Protein AF-A0A9C6WPG4-F1 (afdb_monomer_lite)

Structure (mmCIF, N/CA/C/O backbone):
data_AF-A0A9C6WPG4-F1
#
_entry.id   AF-A0A9C6WPG4-F1
#
loop_
_atom_site.group_PDB
_atom_site.id
_atom_site.type_symbol
_atom_site.label_atom_id
_atom_site.label_alt_id
_atom_site.label_comp_id
_atom_site.label_asym_id
_atom_site.label_entity_id
_atom_site.label_seq_id
_atom_site.pdbx_PDB_ins_code
_atom_site.Cartn_x
_atom_site.Cartn_y
_atom_site.Cartn_z
_atom_si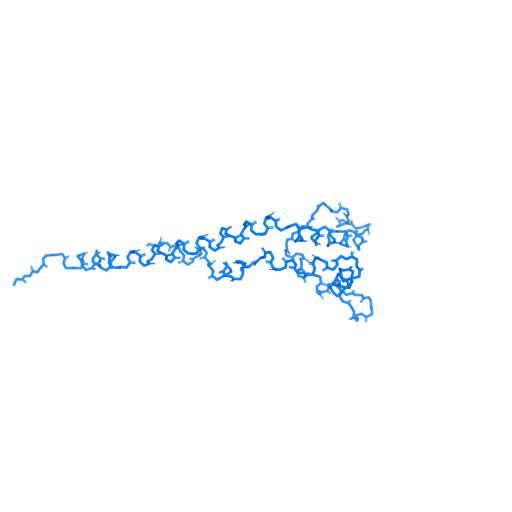te.occupancy
_atom_site.B_iso_or_equiv
_atom_site.auth_seq_id
_atom_site.auth_comp_id
_atom_site.auth_asym_id
_atom_site.auth_atom_id
_atom_site.pdbx_PDB_model_num
ATOM 1 N N . MET A 1 1 ? -24.674 5.739 57.030 1.00 65.69 1 MET A N 1
ATOM 2 C CA . MET A 1 1 ? -25.121 4.620 56.164 1.00 65.69 1 MET A CA 1
ATOM 3 C C . MET A 1 1 ? -23.944 4.115 55.340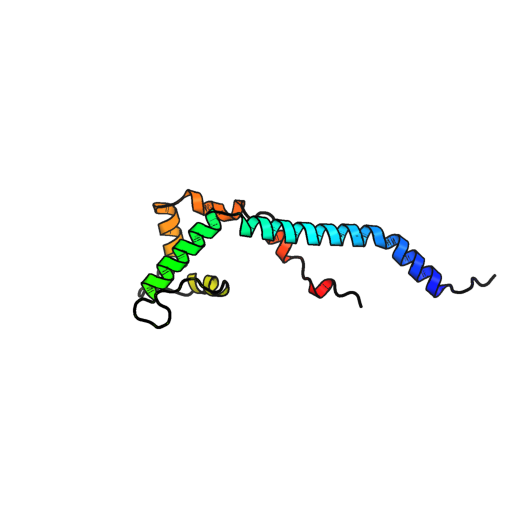 1.00 65.69 1 MET A C 1
ATOM 5 O O . MET A 1 1 ? -23.270 4.932 54.728 1.00 65.69 1 MET A O 1
ATOM 9 N N . LYS A 1 2 ? -23.679 2.801 55.320 1.00 84.38 2 LYS A N 1
ATOM 10 C CA . LYS A 1 2 ? -22.632 2.192 54.479 1.00 84.38 2 LYS A CA 1
ATOM 11 C C . LYS A 1 2 ? -23.275 1.762 53.158 1.00 84.38 2 LYS A C 1
ATOM 13 O O . LYS A 1 2 ? -24.195 0.951 53.171 1.00 84.38 2 LYS A O 1
ATOM 18 N N . VAL A 1 3 ? -22.848 2.331 52.031 1.00 83.38 3 VAL A N 1
ATOM 19 C CA . VAL A 1 3 ? -23.411 1.964 50.722 1.00 83.38 3 VAL A CA 1
ATOM 20 C C . VAL A 1 3 ? -22.938 0.546 50.368 1.00 83.38 3 VAL A C 1
ATOM 22 O O . VAL A 1 3 ? -21.735 0.299 50.356 1.00 83.38 3 VAL A O 1
ATOM 25 N N . PRO A 1 4 ? -23.829 -0.415 50.078 1.00 91.88 4 PRO A N 1
ATOM 26 C CA . PRO A 1 4 ? -23.410 -1.763 49.708 1.00 91.88 4 PRO A CA 1
ATOM 27 C C . PRO A 1 4 ? -22.823 -1.786 48.290 1.00 91.88 4 PRO A C 1
ATOM 29 O O . PRO A 1 4 ? -23.327 -1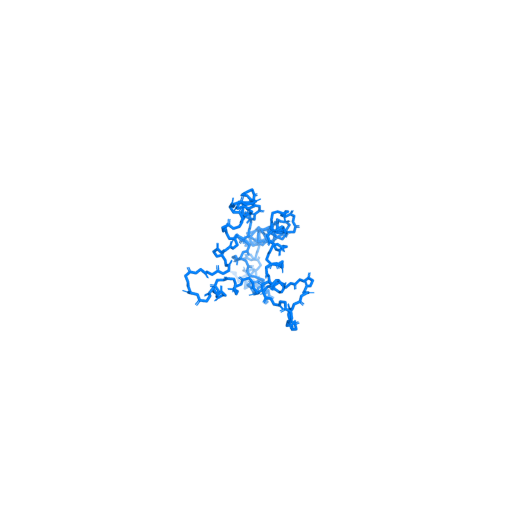.094 47.395 1.00 91.88 4 PRO A O 1
ATOM 32 N N . ARG A 1 5 ? -21.799 -2.632 48.084 1.00 93.81 5 ARG A N 1
ATOM 33 C CA . ARG A 1 5 ? -21.128 -2.894 46.790 1.00 93.81 5 ARG A CA 1
ATOM 34 C C . ARG A 1 5 ? -20.542 -1.642 46.118 1.00 93.81 5 ARG A C 1
ATOM 36 O O . ARG A 1 5 ? -20.681 -1.471 44.908 1.00 93.81 5 ARG A O 1
ATOM 43 N N . VAL A 1 6 ? -19.916 -0.760 46.902 1.00 94.19 6 VAL A N 1
ATOM 44 C CA . VAL A 1 6 ? -19.368 0.523 46.414 1.00 94.19 6 VAL A CA 1
ATOM 45 C C . VAL A 1 6 ? -18.449 0.329 45.212 1.00 94.19 6 VAL A C 1
ATOM 47 O O . VAL A 1 6 ? -18.662 0.960 44.185 1.00 94.19 6 VAL A O 1
ATOM 50 N N . GLU A 1 7 ? -17.485 -0.583 45.298 1.00 93.81 7 GLU A N 1
ATOM 51 C CA . GLU A 1 7 ? -16.498 -0.800 44.236 1.00 93.81 7 GLU A CA 1
ATOM 52 C C . GLU A 1 7 ? -17.138 -1.232 42.906 1.00 93.81 7 GLU A C 1
ATOM 54 O O . GLU A 1 7 ? -16.850 -0.666 41.852 1.00 93.81 7 GLU A O 1
ATOM 59 N N . SER A 1 8 ? -18.070 -2.190 42.940 1.00 95.31 8 SER A N 1
ATOM 60 C CA . SER A 1 8 ? -18.804 -2.618 41.742 1.00 95.31 8 SER A CA 1
ATOM 61 C C . SER A 1 8 ? -19.645 -1.482 41.155 1.00 95.31 8 SER A C 1
ATOM 63 O O . SER A 1 8 ? -19.671 -1.309 39.939 1.00 95.31 8 SER A O 1
ATOM 65 N N . LYS A 1 9 ? -20.304 -0.677 42.001 1.00 95.50 9 LYS A N 1
ATOM 66 C CA . LYS A 1 9 ? -21.091 0.485 41.552 1.00 95.50 9 LYS A CA 1
ATOM 67 C C . LYS A 1 9 ? -20.207 1.550 40.902 1.00 95.50 9 LYS A C 1
ATOM 69 O O . LYS A 1 9 ? -20.566 2.055 39.845 1.00 95.50 9 LYS A O 1
ATOM 74 N N . LEU A 1 10 ? -19.041 1.840 41.483 1.00 95.94 10 LEU A N 1
ATOM 75 C CA . LEU A 1 10 ? -18.077 2.786 40.919 1.00 95.94 10 LEU A CA 1
ATOM 76 C C . LEU A 1 10 ? -17.538 2.314 39.565 1.00 95.94 10 LEU A C 1
ATOM 78 O O . LEU A 1 10 ? -17.463 3.119 38.640 1.00 95.94 10 LEU A O 1
ATOM 82 N N . ARG A 1 11 ? -17.244 1.015 39.401 1.00 95.06 11 ARG A N 1
ATOM 83 C CA . ARG A 1 11 ? -16.844 0.453 38.098 1.00 95.06 11 ARG A CA 1
ATOM 84 C C . ARG A 1 11 ? -17.929 0.615 37.035 1.00 95.06 11 ARG A C 1
ATOM 86 O O . ARG A 1 11 ? -17.633 1.074 35.936 1.00 95.06 11 ARG A O 1
ATOM 93 N N . VAL A 1 12 ? -19.184 0.301 37.365 1.00 95.81 12 VAL A N 1
ATOM 94 C CA . VAL A 1 12 ? -20.314 0.464 36.431 1.00 95.81 12 VAL A CA 1
ATOM 95 C C . VAL A 1 12 ? -20.541 1.935 36.080 1.00 95.81 12 VAL A C 1
ATOM 97 O O . VAL A 1 12 ? -20.789 2.250 34.918 1.00 95.81 12 VAL A O 1
ATOM 100 N N . PHE A 1 13 ? -20.438 2.849 37.048 1.00 96.56 13 PHE A N 1
ATOM 101 C CA . PHE A 1 13 ? -20.558 4.283 36.780 1.00 96.56 13 PHE A CA 1
ATOM 102 C C . PHE A 1 13 ? -19.421 4.800 35.905 1.00 96.56 13 PHE A C 1
ATOM 104 O O . PHE A 1 13 ? -19.699 5.489 34.928 1.00 96.56 13 PHE A O 1
ATOM 111 N N . SER A 1 14 ? -18.176 4.410 36.190 1.00 94.88 14 SER A N 1
ATOM 112 C CA . SER A 1 14 ? -17.022 4.742 35.350 1.00 94.88 14 SER A CA 1
ATOM 113 C C . SER A 1 14 ? -17.225 4.256 33.911 1.00 94.88 14 SER A C 1
ATOM 115 O O . SER A 1 14 ? -17.143 5.049 32.973 1.00 94.88 14 SER A O 1
ATOM 117 N N . PHE A 1 15 ? -17.623 2.989 33.736 1.00 95.44 15 PHE A N 1
ATOM 118 C CA . PHE A 1 15 ? -17.948 2.435 32.422 1.00 95.44 15 PHE A CA 1
ATOM 119 C C . PHE A 1 15 ? -19.055 3.231 31.728 1.00 95.44 15 PHE A C 1
ATOM 121 O O . PHE A 1 15 ? -18.877 3.657 30.594 1.00 95.44 15 PHE A O 1
ATOM 128 N N . LYS A 1 16 ? -20.178 3.495 32.406 1.00 95.81 16 LYS A N 1
ATOM 129 C CA . LYS A 1 16 ? -21.303 4.249 31.832 1.00 95.81 16 LYS A CA 1
ATOM 130 C C . LYS A 1 16 ? -20.879 5.646 31.363 1.00 95.81 16 LYS A C 1
ATOM 132 O O . LYS A 1 16 ? -21.341 6.087 30.315 1.00 95.81 16 LYS A O 1
ATOM 137 N N . ILE A 1 17 ? -20.017 6.322 32.125 1.00 96.19 17 ILE A N 1
ATOM 138 C CA . ILE A 1 17 ? -19.490 7.651 31.788 1.00 96.19 17 ILE A CA 1
ATOM 139 C C . ILE A 1 17 ? -18.582 7.578 30.551 1.00 96.19 17 ILE A C 1
ATOM 141 O O . ILE A 1 17 ? -18.684 8.422 29.666 1.00 96.19 17 ILE A O 1
ATOM 145 N N . GLN A 1 18 ? -17.716 6.566 30.461 1.00 95.19 18 GLN A N 1
ATOM 146 C CA . GLN A 1 18 ? -16.708 6.464 29.400 1.00 95.19 18 GLN A CA 1
ATOM 147 C C . GLN A 1 18 ? -17.204 5.769 28.124 1.00 95.19 18 GLN A C 1
ATOM 149 O O . GLN A 1 18 ? -16.638 5.991 27.052 1.00 95.19 18 GLN A O 1
ATOM 154 N N . PHE A 1 19 ? -18.255 4.951 28.213 1.00 94.88 19 PHE A N 1
ATOM 155 C CA . PHE A 1 19 ? -18.678 4.034 27.152 1.00 94.88 19 PHE A CA 1
ATOM 156 C C . PHE A 1 19 ? -18.898 4.736 25.814 1.00 94.88 19 PHE A C 1
ATOM 158 O O . PHE A 1 19 ? -18.354 4.317 24.796 1.00 94.88 19 PHE A O 1
ATOM 165 N N . MET A 1 20 ? -19.650 5.839 25.807 1.00 96.44 20 MET A N 1
ATOM 166 C CA . MET A 1 20 ? -19.946 6.547 24.559 1.00 96.44 20 MET A CA 1
ATOM 167 C C . MET A 1 20 ? -18.691 7.141 23.919 1.00 96.44 20 MET A C 1
ATOM 169 O O . MET A 1 20 ? -18.540 7.057 22.702 1.00 96.44 20 MET A O 1
ATOM 173 N N . SER A 1 21 ? -17.764 7.673 24.722 1.00 94.56 21 SER A N 1
ATOM 174 C CA . SER A 1 21 ? -16.488 8.190 24.215 1.00 94.56 21 SER A CA 1
ATOM 175 C C . SER A 1 21 ? -15.661 7.077 23.569 1.00 94.56 21 SER A C 1
ATOM 177 O O . SER A 1 21 ? -15.204 7.232 22.438 1.00 94.56 21 SER A O 1
ATOM 179 N N . GLN A 1 22 ? -15.538 5.928 24.243 1.00 93.44 22 GLN A N 1
ATOM 180 C CA . GLN A 1 22 ? -14.793 4.773 23.729 1.00 93.44 22 GLN A CA 1
ATOM 181 C C . GLN A 1 22 ? -15.416 4.223 22.437 1.00 93.44 22 GLN A C 1
ATOM 183 O O . GLN A 1 22 ? -14.708 3.933 21.476 1.00 93.44 22 GLN A O 1
ATOM 188 N N . VAL A 1 23 ? -16.750 4.133 22.367 1.00 94.38 23 VAL A N 1
ATOM 189 C CA . VAL A 1 23 ? -17.461 3.689 21.157 1.00 94.38 23 VAL A CA 1
ATOM 190 C C . VAL A 1 23 ? -17.231 4.646 19.986 1.00 94.38 23 VAL A C 1
ATOM 192 O O . VAL A 1 23 ? -17.048 4.193 18.854 1.00 94.38 23 VAL A O 1
ATOM 195 N N . ILE A 1 24 ? -17.248 5.960 20.224 1.00 94.56 24 ILE A N 1
ATOM 196 C CA . ILE A 1 24 ? -17.000 6.965 19.181 1.00 94.56 24 ILE A CA 1
ATOM 197 C C . ILE A 1 24 ? -15.567 6.849 18.654 1.00 94.56 24 ILE A C 1
ATOM 199 O O . ILE A 1 24 ? -15.360 6.831 17.438 1.00 94.56 24 ILE A O 1
ATOM 203 N N . GLU A 1 25 ? -14.589 6.730 19.549 1.00 90.62 25 GLU A N 1
ATOM 204 C CA . GLU A 1 25 ? -13.180 6.573 19.188 1.00 90.62 25 GLU A CA 1
ATOM 205 C C . GLU A 1 25 ? -12.944 5.290 18.382 1.00 90.62 25 GLU A C 1
ATOM 207 O O . GLU A 1 25 ? -12.343 5.328 17.304 1.00 90.62 25 GLU A O 1
ATOM 212 N N . PHE A 1 26 ? -13.522 4.176 18.832 1.00 90.81 26 PHE A N 1
ATOM 213 C CA . PHE A 1 26 ? -13.434 2.898 18.137 1.00 90.81 26 PHE A CA 1
ATOM 214 C C . PHE A 1 26 ? -14.059 2.956 16.737 1.00 90.81 26 PHE A C 1
ATOM 216 O O . PHE A 1 26 ? -13.450 2.530 15.754 1.00 90.81 26 PHE A O 1
ATOM 223 N N . LYS A 1 27 ? -15.248 3.558 16.601 1.00 93.06 27 LYS A N 1
ATOM 224 C CA . LYS A 1 27 ? -15.890 3.760 15.290 1.00 93.06 27 LYS A CA 1
ATOM 225 C C . LYS A 1 27 ? -15.037 4.617 14.357 1.00 93.06 27 LYS A C 1
ATOM 227 O O . LYS A 1 27 ? -14.979 4.331 13.162 1.00 93.06 27 LYS A O 1
ATOM 232 N N . LYS A 1 28 ? -14.380 5.657 14.879 1.00 91.62 28 LYS A N 1
ATOM 233 C CA . LYS A 1 28 ? -13.478 6.509 14.094 1.00 91.62 28 LYS A CA 1
ATOM 234 C C . LYS A 1 28 ? -12.283 5.710 13.571 1.00 91.62 28 LYS A C 1
ATOM 236 O O . LYS A 1 28 ? -11.972 5.822 12.387 1.00 91.62 28 LYS A O 1
ATOM 241 N N . SER A 1 29 ? -11.679 4.877 14.420 1.00 91.50 29 SER A N 1
ATOM 242 C CA . SER A 1 29 ? -10.591 3.973 14.032 1.00 91.50 29 SER A CA 1
ATOM 243 C C . SER A 1 29 ? -11.015 3.024 12.907 1.00 91.50 29 SER A C 1
ATOM 245 O O . SER A 1 29 ? -10.387 3.002 11.847 1.00 91.50 29 SER A O 1
ATOM 247 N N . LEU A 1 30 ? -12.141 2.322 13.079 1.00 92.56 30 LEU A N 1
ATOM 248 C CA . LEU A 1 30 ? -12.664 1.405 12.062 1.00 92.56 30 LEU A CA 1
ATOM 249 C C . LEU A 1 30 ? -12.962 2.110 10.739 1.00 92.56 30 LEU A C 1
ATOM 251 O O . LEU A 1 30 ? -12.634 1.589 9.673 1.00 92.56 30 LEU A O 1
ATOM 255 N N . LYS A 1 31 ? -13.561 3.305 10.795 1.00 94.38 31 LYS A N 1
ATOM 256 C CA . LYS A 1 31 ? -13.863 4.087 9.594 1.00 94.38 31 LYS A CA 1
ATOM 257 C C . LYS A 1 31 ? -12.587 4.466 8.843 1.00 94.38 31 LYS A C 1
ATOM 259 O O . LYS A 1 31 ? -12.562 4.323 7.627 1.00 94.38 31 LYS A O 1
ATOM 264 N N . ALA A 1 32 ? -11.546 4.911 9.544 1.00 93.69 32 ALA A N 1
ATOM 265 C CA . ALA A 1 32 ? -10.276 5.277 8.921 1.00 93.69 32 ALA A CA 1
ATOM 266 C C . ALA A 1 32 ? -9.614 4.082 8.216 1.00 93.69 32 ALA A C 1
ATOM 268 O O . ALA A 1 32 ? -9.225 4.202 7.056 1.00 93.69 32 ALA A O 1
ATOM 269 N N . VAL A 1 33 ? -9.554 2.919 8.878 1.00 95.12 33 VAL A N 1
ATOM 270 C CA . VAL A 1 33 ? -8.993 1.694 8.282 1.00 95.12 33 VAL A CA 1
ATOM 271 C C . VAL A 1 33 ? -9.813 1.248 7.071 1.00 95.12 33 VAL A C 1
ATOM 273 O O . VAL A 1 33 ? -9.249 0.984 6.012 1.00 95.12 33 VAL A O 1
ATOM 276 N N . ASN A 1 34 ? -11.143 1.216 7.190 1.00 96.00 34 ASN A N 1
ATOM 277 C CA . ASN A 1 34 ? -12.015 0.812 6.090 1.00 96.00 34 ASN A CA 1
ATOM 278 C C . ASN A 1 34 ? -11.890 1.748 4.877 1.00 96.00 34 ASN A C 1
ATOM 280 O O . ASN A 1 34 ? -11.789 1.272 3.747 1.00 96.00 34 ASN A O 1
ATOM 284 N N . SER A 1 35 ? -11.852 3.067 5.100 1.00 97.06 35 SER A N 1
ATOM 285 C CA . SER A 1 35 ? -11.620 4.040 4.028 1.00 97.06 35 SER A CA 1
ATOM 286 C C . SER A 1 35 ? -10.271 3.817 3.346 1.00 97.06 35 SER A C 1
ATOM 288 O O . SER A 1 35 ? -10.234 3.719 2.124 1.00 97.06 35 SER A O 1
ATOM 290 N N . ALA A 1 36 ? -9.187 3.642 4.109 1.00 97.12 36 ALA A N 1
ATOM 291 C CA . ALA A 1 36 ? -7.859 3.393 3.547 1.00 97.12 36 ALA A CA 1
ATOM 292 C C . ALA A 1 36 ? -7.808 2.101 2.709 1.00 97.12 36 ALA A C 1
ATOM 294 O O . ALA A 1 36 ? -7.231 2.086 1.622 1.00 97.12 36 ALA A O 1
ATOM 295 N N . CYS A 1 37 ? -8.446 1.019 3.169 1.00 96.81 37 CYS A N 1
ATOM 296 C CA . CYS A 1 37 ? -8.548 -0.219 2.395 1.00 96.81 37 CYS A CA 1
ATOM 297 C C . CYS A 1 37 ? -9.302 -0.014 1.073 1.00 96.81 37 CYS A C 1
ATOM 299 O O . CYS A 1 37 ? -8.867 -0.509 0.031 1.00 96.81 37 CYS A O 1
ATOM 301 N N . GLU A 1 38 ? -10.416 0.719 1.098 1.00 97.94 38 GLU A N 1
ATOM 302 C CA . GLU A 1 38 ? -11.202 1.009 -0.103 1.00 97.94 38 GLU A CA 1
ATOM 303 C C . GLU A 1 38 ? -10.453 1.905 -1.091 1.00 97.94 38 GLU A C 1
ATOM 305 O O . GLU A 1 38 ? -10.461 1.619 -2.288 1.00 97.94 38 GLU A O 1
ATOM 310 N N . GLU A 1 39 ? -9.774 2.938 -0.601 1.00 98.06 39 GLU A N 1
ATOM 311 C CA . GLU A 1 39 ? -8.911 3.835 -1.375 1.00 98.06 39 GLU A CA 1
ATOM 312 C C . GLU A 1 39 ? -7.801 3.057 -2.098 1.00 98.06 39 GLU A C 1
ATOM 314 O O . GLU A 1 39 ? -7.697 3.113 -3.3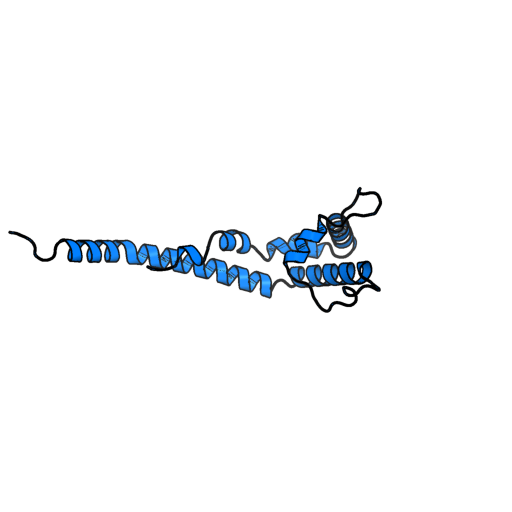26 1.00 98.06 39 GLU A O 1
ATOM 319 N N . VAL A 1 40 ? -7.045 2.225 -1.367 1.00 97.31 40 VAL A N 1
ATOM 320 C CA . VAL A 1 40 ? -5.993 1.365 -1.941 1.00 97.31 40 VAL A CA 1
ATOM 321 C C . VAL A 1 40 ? -6.569 0.401 -2.982 1.00 97.31 40 VAL A C 1
ATOM 323 O O . VAL A 1 40 ? -5.997 0.226 -4.059 1.00 97.31 40 VAL A O 1
ATOM 326 N N . ARG A 1 41 ? -7.723 -0.220 -2.697 1.00 97.12 41 ARG A N 1
ATOM 327 C CA . ARG A 1 41 ? -8.371 -1.181 -3.605 1.00 97.12 41 ARG A CA 1
ATOM 328 C C . ARG A 1 41 ? -8.889 -0.521 -4.885 1.00 97.12 41 ARG A C 1
ATOM 330 O O . ARG A 1 41 ? -8.889 -1.157 -5.948 1.00 97.12 41 ARG A O 1
ATOM 337 N N . LYS A 1 42 ? -9.360 0.724 -4.796 1.00 97.38 42 LYS A N 1
ATOM 338 C CA . LYS A 1 42 ? -9.994 1.454 -5.903 1.00 97.38 42 LYS A CA 1
ATOM 339 C C . LYS A 1 42 ? -9.022 2.298 -6.718 1.00 97.38 42 LYS A C 1
ATOM 341 O O . LYS A 1 42 ? -9.307 2.493 -7.897 1.00 97.38 42 LYS A O 1
ATOM 346 N N . SER A 1 43 ? -7.887 2.725 -6.161 1.00 98.38 43 SER A N 1
ATOM 347 C CA . SER A 1 43 ? -6.914 3.543 -6.892 1.00 98.38 43 SER A CA 1
ATOM 348 C C . SER A 1 43 ? -6.419 2.822 -8.151 1.00 98.38 43 SER A C 1
ATOM 350 O O . SER A 1 43 ? -5.686 1.830 -8.107 1.00 98.38 43 SER A O 1
ATOM 352 N N . VAL A 1 44 ? -6.844 3.331 -9.308 1.00 97.69 44 VAL A N 1
ATOM 353 C CA . VAL A 1 44 ? -6.381 2.859 -10.619 1.00 97.69 44 VAL A CA 1
ATOM 354 C C . VAL A 1 44 ? -4.927 3.272 -10.823 1.00 97.69 44 VAL A C 1
ATOM 356 O O . VAL A 1 44 ? -4.129 2.479 -11.320 1.00 97.69 44 VAL A O 1
ATOM 359 N N . LYS A 1 45 ? -4.555 4.473 -10.361 1.00 98.12 45 LYS A N 1
ATOM 360 C CA . LYS A 1 45 ? -3.194 4.999 -10.481 1.00 98.12 45 LYS A CA 1
ATOM 361 C C . LYS A 1 45 ? -2.183 4.110 -9.754 1.00 98.12 45 LYS A C 1
ATOM 363 O O . LYS A 1 45 ? -1.170 3.734 -10.343 1.00 98.12 45 LYS A O 1
ATOM 368 N N . LEU A 1 46 ? -2.498 3.688 -8.524 1.00 97.94 46 LEU A N 1
ATOM 369 C CA . LEU A 1 46 ? -1.660 2.756 -7.768 1.00 97.94 46 LEU A CA 1
ATOM 370 C C . LEU A 1 46 ? -1.485 1.423 -8.510 1.00 97.94 46 LEU A C 1
ATOM 372 O O . LEU A 1 46 ? -0.368 0.920 -8.608 1.00 97.94 46 LEU A O 1
ATOM 376 N N . LYS A 1 47 ? -2.559 0.867 -9.089 1.00 97.62 47 LYS A N 1
ATOM 377 C CA . LYS A 1 47 ? -2.490 -0.382 -9.873 1.00 97.62 47 LYS A CA 1
ATOM 378 C C . LYS A 1 47 ? -1.563 -0.251 -11.081 1.00 97.62 47 LYS A C 1
ATOM 380 O O . LYS A 1 47 ? -0.759 -1.149 -11.321 1.00 97.62 47 LYS A O 1
ATOM 385 N N . GLU A 1 48 ? -1.637 0.855 -11.815 1.00 98.00 48 GLU A N 1
ATOM 386 C CA . GLU A 1 48 ? -0.762 1.097 -12.967 1.00 98.00 48 GLU A CA 1
ATOM 387 C C . GLU A 1 48 ? 0.708 1.272 -12.560 1.00 98.00 48 GLU A C 1
ATOM 389 O O . GLU A 1 48 ? 1.603 0.751 -13.230 1.00 98.00 48 GLU A O 1
ATOM 394 N N . ILE A 1 49 ? 0.976 1.919 -11.421 1.00 97.81 49 ILE A N 1
ATOM 395 C CA . ILE A 1 49 ? 2.332 1.997 -10.857 1.00 97.81 49 ILE A CA 1
ATOM 396 C C . ILE A 1 49 ? 2.848 0.598 -10.496 1.00 97.81 49 ILE A C 1
ATOM 398 O O . ILE A 1 49 ? 3.963 0.245 -10.883 1.00 97.81 49 ILE A O 1
ATOM 402 N N . MET A 1 50 ? 2.037 -0.234 -9.832 1.00 97.88 50 MET A N 1
ATOM 403 C CA . MET A 1 50 ? 2.420 -1.611 -9.489 1.00 97.88 50 MET A CA 1
ATOM 404 C C . MET A 1 50 ? 2.719 -2.453 -10.737 1.00 97.88 50 MET A C 1
ATOM 406 O O . MET A 1 50 ? 3.694 -3.203 -10.746 1.00 97.88 5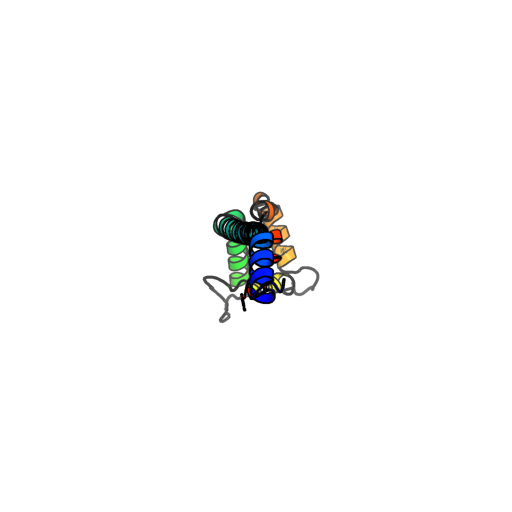0 MET A O 1
ATOM 410 N N . LYS A 1 51 ? 1.953 -2.291 -11.826 1.00 97.19 51 LYS A N 1
ATOM 411 C CA . LYS A 1 51 ? 2.236 -2.950 -13.116 1.00 97.19 51 LYS A CA 1
ATOM 412 C C . LYS A 1 51 ? 3.571 -2.508 -13.712 1.00 97.19 51 LYS A C 1
ATOM 414 O O . LYS A 1 51 ? 4.337 -3.350 -14.175 1.00 97.19 51 LYS A O 1
ATOM 419 N N . LYS A 1 52 ? 3.879 -1.206 -13.686 1.00 97.00 52 LYS A N 1
ATOM 420 C CA . LYS A 1 52 ? 5.172 -0.688 -14.166 1.00 97.00 52 LYS A CA 1
ATOM 421 C C . LYS A 1 52 ? 6.333 -1.230 -13.331 1.00 97.00 52 LYS A C 1
ATOM 423 O O . LYS A 1 52 ? 7.344 -1.628 -13.899 1.00 97.00 52 LYS A O 1
ATOM 428 N N . ILE A 1 53 ? 6.174 -1.313 -12.010 1.00 97.38 53 ILE A N 1
ATOM 429 C CA . ILE A 1 53 ? 7.170 -1.926 -11.121 1.00 97.38 53 ILE A CA 1
ATOM 430 C C . ILE A 1 53 ? 7.362 -3.408 -11.458 1.00 97.38 53 ILE A C 1
ATOM 432 O O . ILE A 1 53 ? 8.501 -3.853 -11.580 1.00 97.38 53 ILE A O 1
ATOM 436 N N . LEU A 1 54 ? 6.274 -4.158 -11.669 1.00 97.75 54 LEU A N 1
ATOM 437 C CA . LEU A 1 54 ? 6.344 -5.564 -12.073 1.00 97.75 54 LEU A CA 1
ATOM 438 C C . LEU A 1 54 ? 7.091 -5.727 -13.404 1.00 97.75 54 LEU A C 1
ATOM 440 O O . LEU A 1 54 ? 7.968 -6.580 -13.513 1.00 97.75 54 LEU A O 1
ATOM 444 N N . PHE A 1 55 ? 6.789 -4.884 -14.394 1.00 96.19 55 PHE A N 1
ATOM 445 C CA . PHE A 1 55 ? 7.467 -4.887 -15.690 1.00 96.19 55 PHE A CA 1
ATOM 446 C C . PHE A 1 55 ? 8.974 -4.626 -15.556 1.00 96.19 55 PHE A C 1
ATOM 448 O O . PHE A 1 55 ? 9.783 -5.375 -16.109 1.00 96.19 55 PHE A O 1
ATOM 455 N N . LEU A 1 56 ? 9.365 -3.605 -14.785 1.00 95.38 56 LEU A N 1
ATOM 456 C CA . LEU A 1 56 ? 10.775 -3.305 -14.526 1.00 95.38 56 LEU A CA 1
ATOM 457 C C . LEU A 1 56 ? 11.468 -4.459 -13.798 1.00 95.38 56 LEU A C 1
ATOM 459 O O . LEU A 1 56 ? 12.546 -4.882 -14.208 1.00 95.38 56 LEU A O 1
ATOM 463 N N . GLY A 1 57 ? 10.831 -5.004 -12.761 1.00 95.75 57 GLY A N 1
ATOM 464 C CA . GLY A 1 57 ? 11.337 -6.153 -12.018 1.00 95.75 57 GLY A CA 1
ATOM 465 C C . GLY A 1 57 ? 11.551 -7.374 -12.912 1.00 95.75 57 GLY A C 1
ATOM 466 O O . GLY A 1 57 ? 12.615 -7.984 -12.853 1.00 95.75 57 GLY A O 1
ATOM 467 N N . ASN A 1 58 ? 10.593 -7.698 -13.783 1.00 97.25 58 ASN A N 1
ATOM 468 C CA . ASN A 1 58 ? 10.704 -8.816 -14.722 1.00 97.25 58 ASN A CA 1
ATOM 469 C C . ASN A 1 58 ? 11.795 -8.599 -15.772 1.00 97.25 58 ASN A C 1
ATOM 471 O O . ASN A 1 58 ? 12.501 -9.546 -16.104 1.00 97.25 58 ASN A O 1
ATOM 475 N N . THR A 1 59 ? 11.958 -7.363 -16.251 1.00 95.56 59 THR A N 1
ATOM 476 C CA . THR A 1 59 ? 13.021 -7.007 -17.202 1.00 95.56 59 THR A CA 1
ATOM 477 C C . THR A 1 59 ? 14.399 -7.183 -16.564 1.00 95.56 59 THR A C 1
ATOM 479 O O . THR A 1 59 ? 15.277 -7.811 -17.142 1.00 95.56 59 THR A O 1
ATOM 482 N N . LEU A 1 60 ? 14.585 -6.684 -15.338 1.00 94.12 60 LEU A N 1
ATOM 483 C CA . LEU A 1 60 ? 15.864 -6.781 -14.627 1.00 94.12 60 LEU A CA 1
ATOM 484 C C . LEU A 1 60 ? 16.207 -8.209 -14.191 1.00 94.12 60 LEU A C 1
ATOM 486 O O . LEU A 1 60 ? 17.378 -8.562 -14.121 1.00 94.12 60 LEU A O 1
ATOM 490 N N . ASN A 1 61 ? 15.197 -9.024 -13.880 1.00 95.00 61 ASN A N 1
ATOM 491 C CA . ASN A 1 61 ? 15.379 -10.406 -13.435 1.00 95.00 61 ASN A CA 1
ATOM 492 C C . ASN A 1 61 ? 15.232 -11.428 -14.575 1.00 95.00 61 ASN A C 1
ATOM 494 O O . ASN A 1 61 ? 15.118 -12.629 -14.301 1.00 95.00 61 ASN A O 1
ATOM 498 N N . GLN A 1 62 ? 15.219 -10.986 -15.836 1.00 96.69 62 GLN A N 1
ATOM 499 C CA . GLN A 1 62 ? 15.112 -11.876 -16.988 1.00 96.69 62 GLN A CA 1
ATOM 500 C C . GLN A 1 62 ? 16.236 -12.925 -16.967 1.00 96.69 62 GLN A C 1
ATOM 502 O O . GLN A 1 62 ? 17.395 -12.608 -16.715 1.00 96.69 62 GLN A O 1
ATOM 507 N N . GLY A 1 63 ? 15.885 -14.194 -17.195 1.00 94.62 63 GLY A N 1
ATOM 508 C CA . GLY A 1 63 ? 16.837 -15.312 -17.152 1.00 94.62 63 GLY A CA 1
ATOM 509 C C . GLY A 1 63 ? 17.178 -15.825 -15.746 1.00 94.62 63 GLY A C 1
ATOM 510 O O . GLY A 1 63 ? 17.932 -16.784 -15.619 1.00 94.62 63 GLY A O 1
ATOM 511 N N . THR A 1 64 ? 16.609 -15.242 -14.687 1.00 95.69 64 THR A N 1
ATOM 512 C CA . THR A 1 64 ? 16.738 -15.751 -13.310 1.00 95.69 64 THR A CA 1
ATOM 513 C C . THR A 1 64 ? 15.453 -16.445 -12.852 1.00 95.69 64 THR A C 1
ATOM 515 O O . THR A 1 64 ? 14.388 -16.251 -13.437 1.00 95.69 64 THR A O 1
ATOM 518 N N . ALA A 1 65 ? 15.507 -17.162 -11.723 1.00 91.38 65 ALA A N 1
ATOM 519 C CA . ALA A 1 65 ? 14.320 -17.735 -11.073 1.00 91.38 65 ALA A CA 1
ATOM 520 C C . ALA A 1 65 ? 13.276 -16.687 -10.621 1.00 91.38 65 ALA A C 1
ATOM 522 O O . ALA A 1 65 ? 12.172 -17.049 -10.224 1.00 91.38 65 ALA A O 1
ATOM 523 N N . ARG A 1 66 ? 13.622 -15.390 -10.641 1.00 89.69 66 ARG A N 1
ATOM 524 C CA . ARG A 1 66 ? 12.728 -14.270 -10.305 1.00 89.69 66 ARG A CA 1
ATOM 525 C C . ARG A 1 66 ? 12.194 -13.536 -11.543 1.00 89.69 66 ARG A C 1
ATOM 527 O O . ARG A 1 66 ? 11.491 -12.541 -11.384 1.00 89.69 66 ARG A O 1
ATOM 534 N N . GLY A 1 67 ? 12.549 -13.980 -12.749 1.00 91.75 67 GLY A N 1
ATOM 535 C CA . GLY A 1 67 ? 11.992 -13.463 -13.998 1.00 91.75 67 GLY A CA 1
ATOM 536 C C . GLY A 1 67 ? 10.560 -13.951 -14.236 1.00 91.75 67 GLY A C 1
ATOM 537 O O . GLY A 1 67 ? 10.115 -14.917 -13.620 1.00 91.75 67 GLY A O 1
ATOM 538 N N . SER A 1 68 ? 9.840 -13.282 -15.142 1.00 94.12 68 SER A N 1
ATOM 539 C CA . SER A 1 68 ? 8.469 -13.645 -15.551 1.00 94.12 68 SER A CA 1
ATOM 540 C C . SER A 1 68 ? 7.474 -13.811 -14.391 1.00 94.12 68 SER A C 1
ATOM 542 O O . SER A 1 68 ? 6.541 -14.611 -14.462 1.00 94.12 68 SER A O 1
ATOM 544 N N . ALA A 1 69 ? 7.652 -13.050 -13.312 1.00 96.12 69 ALA A N 1
ATOM 545 C CA . ALA A 1 69 ? 6.737 -13.054 -12.186 1.00 96.12 69 ALA A CA 1
ATOM 546 C C . ALA A 1 69 ? 5.368 -12.479 -12.588 1.00 96.12 69 ALA A C 1
ATOM 548 O O . ALA A 1 69 ? 5.275 -11.527 -13.366 1.00 96.12 69 ALA A O 1
ATOM 549 N N . ILE A 1 70 ? 4.304 -13.026 -11.999 1.00 96.19 70 ILE A N 1
ATOM 550 C CA . ILE A 1 70 ? 2.925 -12.524 -12.146 1.00 96.19 70 ILE A CA 1
ATOM 551 C C . ILE A 1 70 ? 2.576 -11.427 -11.127 1.00 96.19 70 ILE A C 1
ATOM 553 O O . ILE A 1 70 ? 1.560 -10.751 -11.250 1.00 96.19 70 ILE A O 1
ATOM 557 N N . GLY A 1 71 ? 3.418 -11.251 -10.108 1.00 96.38 71 GLY A N 1
ATOM 558 C CA . GLY A 1 71 ? 3.242 -10.296 -9.022 1.00 96.38 71 GLY A CA 1
ATOM 559 C C . GLY A 1 71 ? 4.440 -10.312 -8.076 1.00 96.38 71 GLY A C 1
ATOM 560 O O . GLY A 1 71 ? 5.367 -11.105 -8.236 1.00 96.38 71 GLY A O 1
ATOM 561 N N . PHE A 1 72 ? 4.423 -9.438 -7.074 1.00 96.62 72 PHE A N 1
ATOM 562 C CA . PHE A 1 72 ? 5.476 -9.340 -6.065 1.00 96.62 72 PHE A CA 1
ATOM 563 C C . PHE A 1 72 ? 4.883 -9.048 -4.683 1.00 96.62 72 PHE A C 1
ATOM 565 O O . PHE A 1 72 ? 3.781 -8.518 -4.560 1.00 96.62 72 PHE A O 1
ATOM 572 N N . LYS A 1 73 ? 5.628 -9.388 -3.627 1.00 96.31 73 LYS A N 1
ATOM 573 C CA . LYS A 1 73 ? 5.270 -9.028 -2.244 1.00 96.31 73 LYS A CA 1
ATOM 574 C C . LYS A 1 73 ? 5.484 -7.533 -2.018 1.00 96.31 73 LYS A C 1
ATOM 576 O O . LYS A 1 73 ? 6.503 -7.020 -2.479 1.00 96.31 73 LYS A O 1
ATOM 581 N N . LEU A 1 74 ? 4.609 -6.873 -1.253 1.00 95.56 74 LEU A N 1
ATOM 582 C CA . LEU A 1 74 ? 4.687 -5.425 -0.991 1.00 95.56 74 LEU A CA 1
ATOM 583 C C . LEU A 1 74 ? 6.032 -4.982 -0.399 1.00 95.56 74 LEU A C 1
ATOM 585 O O . LEU A 1 74 ? 6.554 -3.953 -0.812 1.00 95.56 74 LEU A O 1
ATOM 589 N N . ASP A 1 75 ? 6.665 -5.795 0.448 1.00 95.12 75 ASP A N 1
ATOM 590 C CA . ASP A 1 75 ? 7.996 -5.495 1.006 1.00 95.12 75 ASP A CA 1
ATOM 591 C C . ASP A 1 75 ? 9.084 -5.327 -0.072 1.00 95.12 75 ASP A C 1
ATOM 593 O O . ASP A 1 75 ? 10.125 -4.716 0.159 1.00 95.12 75 ASP A O 1
ATOM 597 N N . SER A 1 76 ? 8.849 -5.835 -1.287 1.00 94.50 76 SER A N 1
ATOM 598 C CA . SER A 1 76 ? 9.756 -5.642 -2.426 1.00 94.50 76 SER A CA 1
ATOM 599 C C . SER A 1 76 ? 9.826 -4.184 -2.881 1.00 94.50 76 SER A C 1
ATOM 601 O O . SER A 1 76 ? 10.810 -3.811 -3.513 1.00 94.50 76 SER A O 1
ATOM 603 N N . LEU A 1 77 ? 8.827 -3.355 -2.553 1.00 96.44 77 LEU A N 1
ATOM 604 C CA . LEU A 1 77 ? 8.824 -1.923 -2.868 1.00 96.44 77 LEU A CA 1
ATOM 605 C C . LEU A 1 77 ? 9.993 -1.189 -2.200 1.00 96.44 77 LEU A C 1
ATOM 607 O O . LEU A 1 77 ? 10.556 -0.278 -2.799 1.00 96.44 77 LEU A O 1
ATOM 611 N N . LEU A 1 78 ? 10.417 -1.637 -1.012 1.00 95.06 78 LEU A N 1
ATOM 612 C CA . LEU A 1 78 ? 11.574 -1.076 -0.307 1.00 95.06 78 LEU A CA 1
ATOM 613 C C . LEU A 1 78 ? 12.874 -1.258 -1.108 1.00 95.06 78 LEU A C 1
ATOM 615 O O . LEU A 1 78 ? 13.763 -0.420 -1.056 1.00 95.06 78 LEU A O 1
ATOM 619 N N . LYS A 1 79 ? 12.961 -2.295 -1.949 1.00 94.56 79 LYS A N 1
ATOM 620 C CA . LYS A 1 79 ? 14.162 -2.575 -2.754 1.00 94.56 79 LYS A CA 1
ATOM 621 C C . LYS A 1 79 ? 14.341 -1.623 -3.934 1.00 94.56 79 LYS A C 1
ATOM 623 O O . LYS A 1 79 ? 15.401 -1.633 -4.563 1.00 94.56 79 LYS A O 1
ATOM 628 N N . LEU A 1 80 ? 13.330 -0.818 -4.272 1.00 96.50 80 LEU A N 1
ATOM 629 C CA . LEU A 1 80 ? 13.420 0.142 -5.376 1.00 96.50 80 LEU A CA 1
ATOM 630 C C . LEU A 1 80 ? 14.440 1.249 -5.084 1.00 96.50 80 LEU A C 1
ATOM 632 O O . LEU A 1 80 ? 15.096 1.742 -6.003 1.00 96.50 80 LEU A O 1
ATOM 636 N N . THR A 1 81 ? 14.594 1.637 -3.817 1.00 94.88 81 THR A N 1
ATOM 637 C CA . THR A 1 81 ? 15.609 2.611 -3.395 1.00 94.88 81 THR A CA 1
ATOM 638 C C . THR A 1 81 ? 17.006 1.999 -3.326 1.00 94.88 81 THR A C 1
ATOM 640 O O . THR A 1 81 ? 17.982 2.700 -3.601 1.00 94.88 81 THR A O 1
ATOM 643 N N . ASP A 1 82 ? 17.089 0.699 -3.042 1.00 93.94 82 ASP A N 1
ATOM 644 C CA . ASP A 1 82 ? 18.350 -0.022 -2.837 1.00 93.94 82 ASP A CA 1
ATOM 645 C C . ASP A 1 82 ? 18.974 -0.505 -4.152 1.00 93.94 82 ASP A C 1
ATOM 647 O O . ASP A 1 82 ? 20.194 -0.548 -4.299 1.00 93.94 82 ASP A O 1
ATOM 651 N N . THR A 1 83 ? 18.140 -0.847 -5.137 1.00 93.88 83 THR A N 1
ATOM 652 C CA . THR A 1 83 ? 18.599 -1.317 -6.449 1.00 93.88 83 THR A CA 1
ATOM 653 C C . THR A 1 83 ? 19.138 -0.138 -7.250 1.00 93.88 83 THR A C 1
ATOM 655 O O . THR A 1 83 ? 18.384 0.773 -7.599 1.00 93.88 83 THR A O 1
ATOM 658 N N . ARG A 1 84 ? 20.437 -0.142 -7.561 1.00 94.44 84 ARG A N 1
ATOM 659 C CA . ARG A 1 84 ? 21.128 0.960 -8.244 1.00 94.44 84 ARG A CA 1
ATOM 660 C C . ARG A 1 84 ? 21.712 0.543 -9.585 1.00 94.44 84 ARG A C 1
ATOM 662 O O . ARG A 1 84 ? 22.062 -0.613 -9.797 1.00 94.44 84 ARG A O 1
ATOM 669 N N . ALA A 1 85 ? 21.822 1.516 -10.486 1.00 92.88 85 ALA A N 1
ATOM 670 C CA . ALA A 1 85 ? 22.609 1.375 -11.704 1.00 92.88 85 ALA A CA 1
ATOM 671 C C . ALA A 1 85 ? 24.087 1.120 -11.362 1.00 92.88 85 ALA A C 1
ATOM 673 O O . ALA A 1 85 ? 24.558 1.519 -10.298 1.00 92.88 85 ALA A O 1
ATOM 674 N N . SER A 1 86 ? 24.842 0.531 -12.292 1.00 92.31 86 SER A N 1
ATOM 675 C CA . SER A 1 86 ? 26.266 0.195 -12.112 1.00 92.31 86 SER A CA 1
ATOM 676 C C . SER A 1 86 ? 27.145 1.386 -11.712 1.00 92.31 86 SER A C 1
ATOM 678 O O . SER A 1 86 ? 28.136 1.222 -11.011 1.00 92.31 86 SER A O 1
ATOM 680 N N . ASN A 1 87 ? 26.763 2.599 -12.115 1.00 90.38 87 ASN A N 1
ATOM 681 C CA . ASN A 1 87 ? 27.458 3.836 -11.761 1.00 90.38 87 ASN A CA 1
ATOM 682 C C . ASN A 1 87 ? 27.052 4.418 -10.391 1.00 90.38 87 ASN A C 1
ATOM 684 O O . ASN A 1 87 ? 27.511 5.501 -10.041 1.00 90.38 87 ASN A O 1
ATOM 688 N N . ASN A 1 88 ? 26.158 3.756 -9.648 1.00 88.25 88 ASN A N 1
ATOM 689 C CA . ASN A 1 88 ? 25.592 4.162 -8.357 1.00 88.25 88 ASN A CA 1
ATOM 690 C C . ASN A 1 88 ? 24.883 5.531 -8.297 1.00 88.25 88 ASN A C 1
ATOM 692 O O . ASN A 1 88 ? 24.376 5.904 -7.235 1.00 88.25 88 ASN A O 1
ATOM 696 N N . LYS A 1 89 ? 24.760 6.256 -9.416 1.00 92.50 89 LYS A N 1
ATOM 697 C CA . LYS A 1 89 ? 24.165 7.606 -9.466 1.00 92.50 89 LYS A CA 1
ATOM 698 C C . LYS A 1 89 ? 22.638 7.605 -9.452 1.00 92.50 89 LYS A C 1
ATOM 700 O O . LYS A 1 89 ? 22.035 8.604 -9.085 1.00 92.50 89 LYS A O 1
ATOM 705 N N . MET A 1 90 ? 22.012 6.502 -9.857 1.00 94.81 90 MET A N 1
ATOM 706 C CA . MET A 1 90 ? 20.562 6.401 -10.016 1.00 94.81 90 MET A CA 1
ATOM 707 C C . MET A 1 90 ? 20.058 5.095 -9.405 1.00 94.81 90 MET A C 1
ATOM 709 O O . MET A 1 90 ? 20.592 4.029 -9.711 1.00 94.81 90 MET A O 1
ATOM 713 N N . SER A 1 91 ? 19.031 5.173 -8.557 1.00 97.25 91 SER A N 1
ATOM 714 C CA . SER A 1 91 ? 18.295 3.983 -8.110 1.00 97.25 91 SER A CA 1
ATOM 715 C C . SER A 1 91 ? 17.128 3.664 -9.041 1.00 97.25 91 SER A C 1
ATOM 717 O O . SER A 1 91 ? 16.685 4.514 -9.819 1.00 97.25 91 SER A O 1
ATOM 719 N N . LEU A 1 92 ? 16.592 2.451 -8.935 1.00 96.31 92 LEU A N 1
ATOM 720 C CA . LEU A 1 92 ? 15.418 2.027 -9.686 1.00 96.31 92 LEU A CA 1
ATOM 721 C C . LEU A 1 92 ? 14.199 2.909 -9.376 1.00 96.31 92 LEU A C 1
ATOM 723 O O . LEU A 1 92 ? 13.421 3.197 -10.280 1.00 96.31 92 LEU A O 1
ATOM 727 N N . MET A 1 93 ? 14.080 3.415 -8.143 1.00 97.12 93 MET A N 1
ATOM 728 C CA . MET A 1 93 ? 13.061 4.402 -7.773 1.00 97.12 93 MET A CA 1
ATOM 729 C C . MET A 1 93 ? 13.216 5.715 -8.552 1.00 97.12 93 MET A C 1
ATOM 731 O O . MET A 1 93 ? 12.245 6.203 -9.122 1.00 97.12 93 MET A O 1
ATOM 735 N N . HIS A 1 94 ? 14.435 6.263 -8.655 1.00 96.62 94 HIS A N 1
ATOM 736 C CA . HIS A 1 94 ? 14.675 7.463 -9.469 1.00 96.62 94 HIS A CA 1
ATOM 737 C C . HIS A 1 94 ? 14.309 7.219 -10.937 1.00 96.62 94 HIS A C 1
ATOM 739 O O . HIS A 1 94 ? 13.728 8.086 -11.591 1.00 96.62 94 HIS A O 1
ATOM 745 N N . TYR A 1 95 ? 14.643 6.034 -11.458 1.00 96.12 95 TYR A N 1
ATOM 746 C CA . TYR A 1 95 ? 14.313 5.661 -12.830 1.00 96.12 95 TYR A CA 1
ATOM 747 C C . TYR A 1 95 ? 12.805 5.553 -13.043 1.00 96.12 95 TYR A C 1
ATOM 749 O O . TYR A 1 95 ? 12.287 6.112 -14.008 1.00 96.12 95 TYR A O 1
ATOM 757 N N . LEU A 1 96 ? 12.091 4.913 -12.115 1.00 96.62 96 LEU A N 1
ATOM 758 C CA . LEU A 1 96 ? 10.636 4.838 -12.136 1.00 96.62 96 LEU A CA 1
ATOM 759 C C . LEU A 1 96 ? 10.010 6.237 -12.145 1.00 96.62 96 LEU A C 1
ATOM 761 O O . LEU A 1 96 ? 9.180 6.503 -13.010 1.00 96.62 96 LEU A O 1
ATOM 765 N N . CYS A 1 97 ? 10.439 7.139 -11.255 1.00 96.31 97 CYS A N 1
ATOM 766 C CA . CYS A 1 97 ? 9.950 8.519 -11.228 1.00 96.31 97 CYS A CA 1
ATOM 767 C C . CYS A 1 97 ? 10.174 9.225 -12.568 1.00 96.31 97 CYS A C 1
ATOM 769 O O . CYS A 1 97 ? 9.234 9.796 -13.109 1.00 96.31 97 CYS A O 1
ATOM 771 N N . LYS A 1 98 ? 11.378 9.124 -13.149 1.00 96.25 98 LYS A N 1
ATOM 772 C CA . LYS A 1 98 ? 11.676 9.704 -14.468 1.00 96.25 98 LYS A CA 1
ATOM 773 C C . LYS A 1 98 ? 10.733 9.166 -15.550 1.00 96.25 98 LYS A C 1
ATOM 775 O O . LYS A 1 98 ? 10.127 9.938 -16.281 1.00 96.25 98 LYS A O 1
ATOM 780 N N . VAL A 1 99 ? 10.560 7.845 -15.621 1.00 95.75 99 VAL A N 1
ATOM 781 C CA . VAL A 1 99 ? 9.671 7.204 -16.605 1.00 95.75 99 VAL A CA 1
ATOM 782 C C . VAL A 1 99 ? 8.212 7.620 -16.409 1.00 95.75 99 VAL A C 1
ATOM 784 O O . VAL A 1 99 ? 7.493 7.795 -17.393 1.00 95.75 99 VAL A O 1
ATOM 787 N N . LEU A 1 100 ? 7.759 7.763 -15.162 1.00 97.00 100 LEU A N 1
ATOM 788 C CA . LEU A 1 100 ? 6.412 8.241 -14.857 1.00 97.00 100 LEU A CA 1
ATOM 789 C C . LEU A 1 100 ? 6.228 9.696 -15.291 1.00 97.00 100 LEU A C 1
ATOM 791 O O . LEU A 1 100 ? 5.243 9.978 -15.962 1.00 97.00 100 LEU A O 1
ATOM 795 N N . THR A 1 101 ? 7.180 10.582 -15.003 1.00 96.94 101 THR A N 1
ATOM 796 C CA . THR A 1 101 ? 7.142 11.979 -15.461 1.00 96.94 101 THR A CA 1
ATOM 797 C C . THR A 1 101 ? 7.086 12.078 -16.982 1.00 96.94 101 THR A C 1
ATOM 799 O O . THR A 1 101 ? 6.239 12.790 -17.513 1.00 96.94 101 THR A O 1
ATOM 802 N N . ASP A 1 102 ? 7.927 11.315 -17.682 1.00 96.62 102 ASP A N 1
ATOM 803 C CA . ASP A 1 102 ? 8.051 11.419 -19.138 1.00 96.62 102 ASP A CA 1
ATOM 804 C C . ASP A 1 102 ? 6.861 10.787 -19.882 1.00 96.62 102 ASP A C 1
ATOM 806 O O . ASP A 1 102 ? 6.477 11.251 -20.953 1.00 96.62 102 ASP A O 1
ATOM 810 N N . ARG A 1 103 ? 6.286 9.692 -19.357 1.00 95.19 103 ARG A N 1
ATOM 811 C CA . ARG A 1 103 ? 5.311 8.866 -20.101 1.00 95.19 103 ARG A CA 1
ATOM 812 C C . ARG A 1 103 ? 3.919 8.804 -19.491 1.00 95.19 103 ARG A C 1
ATOM 814 O O . ARG A 1 103 ? 2.986 8.352 -20.152 1.00 95.19 103 ARG A O 1
ATOM 821 N N . SER A 1 104 ? 3.762 9.111 -18.209 1.00 95.56 104 SER A N 1
ATOM 822 C CA . SER A 1 104 ? 2.496 8.934 -17.488 1.00 95.56 104 SER A CA 1
ATOM 823 C C . SER A 1 104 ? 2.373 9.921 -16.313 1.00 95.56 104 SER A C 1
ATOM 825 O O . SER A 1 104 ? 2.172 9.478 -15.179 1.00 95.56 104 SER A O 1
ATOM 827 N N . PRO A 1 105 ? 2.491 11.245 -16.546 1.00 96.19 105 PRO A N 1
ATOM 828 C CA . PRO A 1 105 ? 2.568 12.237 -15.469 1.00 96.19 105 PRO A CA 1
ATOM 829 C C . PRO A 1 105 ? 1.320 12.252 -14.576 1.00 96.19 105 PRO A C 1
ATOM 831 O O . PRO A 1 105 ? 1.432 12.494 -13.380 1.00 96.19 105 PRO A O 1
ATOM 834 N N . GLY A 1 106 ? 0.147 11.886 -15.110 1.00 96.19 106 GLY A N 1
ATOM 835 C CA . GLY A 1 106 ? -1.097 11.738 -14.338 1.00 96.19 106 GLY A CA 1
ATOM 836 C C . GLY A 1 106 ? -1.119 10.573 -13.335 1.00 96.19 106 GLY A C 1
ATOM 837 O O . GLY A 1 106 ? -2.150 10.328 -12.717 1.00 96.19 106 GLY A O 1
ATOM 838 N N . LEU A 1 107 ? -0.023 9.816 -13.203 1.00 97.31 107 LEU A N 1
ATOM 839 C CA . LEU A 1 107 ? 0.167 8.835 -12.132 1.00 97.31 107 LEU A CA 1
ATOM 840 C C . LEU A 1 107 ? 0.959 9.405 -10.948 1.00 97.31 107 LEU A C 1
ATOM 842 O O . LEU A 1 107 ? 0.976 8.787 -9.888 1.00 97.31 107 LEU A O 1
ATOM 846 N N . LEU A 1 108 ? 1.638 10.547 -11.104 1.00 96.06 108 LEU A N 1
ATOM 847 C CA . LEU A 1 108 ? 2.517 11.101 -10.066 1.00 96.06 108 LEU A CA 1
ATOM 848 C C . LEU A 1 108 ? 1.751 11.540 -8.813 1.00 96.06 108 LEU A C 1
ATOM 850 O O . LEU A 1 108 ? 2.301 11.534 -7.717 1.00 96.06 108 LEU A O 1
ATOM 854 N N . ASP A 1 109 ? 0.473 11.861 -8.969 1.00 96.56 109 ASP A N 1
ATOM 855 C CA . ASP A 1 109 ? -0.441 12.287 -7.918 1.00 96.56 109 ASP A CA 1
ATOM 856 C C . ASP A 1 109 ? -1.291 11.127 -7.358 1.00 96.56 109 ASP A C 1
ATOM 858 O O . ASP A 1 109 ? -2.306 11.365 -6.710 1.00 96.56 109 ASP A O 1
ATOM 862 N N . PHE A 1 110 ? -0.896 9.860 -7.568 1.00 96.94 110 PHE A N 1
ATOM 863 C CA . PHE A 1 110 ? -1.636 8.691 -7.059 1.00 96.94 110 PHE A CA 1
ATOM 864 C C . PHE A 1 110 ? -1.867 8.721 -5.543 1.00 96.94 110 PHE A C 1
ATOM 866 O O . PHE A 1 110 ? -2.839 8.155 -5.055 1.00 96.94 110 PHE A O 1
ATOM 873 N N . TYR A 1 111 ? -0.972 9.364 -4.790 1.00 95.31 111 TYR A N 1
ATOM 874 C CA . TYR A 1 111 ? -1.081 9.484 -3.339 1.00 95.31 111 TYR A CA 1
ATOM 875 C C . TYR A 1 111 ? -2.297 10.320 -2.914 1.00 95.31 111 TYR A C 1
ATOM 877 O O . TYR A 1 111 ? -2.776 10.158 -1.794 1.00 95.31 111 TYR A O 1
ATOM 885 N N . LEU A 1 112 ? -2.840 11.161 -3.806 1.00 96.12 112 LEU A N 1
ATOM 886 C CA . LEU A 1 112 ? -4.092 11.885 -3.574 1.00 96.12 112 LEU A CA 1
ATOM 887 C C . LEU A 1 112 ? -5.308 10.951 -3.528 1.00 96.12 112 LEU A C 1
ATOM 889 O O . LEU A 1 112 ? -6.319 11.315 -2.936 1.00 96.12 112 LEU A O 1
ATOM 893 N N . ASP A 1 113 ? -5.210 9.740 -4.084 1.00 96.31 113 ASP A N 1
ATOM 894 C CA . ASP A 1 113 ? -6.258 8.725 -3.955 1.00 96.31 113 ASP A CA 1
ATOM 895 C C . ASP A 1 113 ? -6.256 8.070 -2.555 1.00 96.31 113 ASP A C 1
ATOM 897 O O . ASP A 1 113 ? -7.185 7.332 -2.241 1.00 96.31 113 ASP A O 1
ATOM 901 N N . LEU A 1 114 ? -5.215 8.289 -1.734 1.00 96.69 114 LEU A N 1
ATOM 902 C CA . LEU A 1 114 ? -4.906 7.528 -0.511 1.00 96.69 114 LEU A CA 1
ATOM 903 C C . LEU A 1 114 ? -4.951 8.392 0.765 1.00 96.69 114 LEU A C 1
ATOM 905 O O . LEU A 1 114 ? -4.122 8.245 1.667 1.00 96.69 114 LEU A O 1
ATOM 909 N N . VAL A 1 115 ? -5.903 9.322 0.839 1.00 96.31 115 VAL A N 1
ATOM 910 C CA . VAL A 1 115 ? -5.991 10.342 1.902 1.00 96.31 115 VAL A CA 1
ATOM 911 C C . VAL A 1 115 ? -6.152 9.770 3.313 1.00 96.31 115 VAL A C 1
ATOM 913 O O . VAL A 1 115 ? -5.679 10.369 4.280 1.00 96.31 115 VAL A O 1
ATOM 916 N N . SER A 1 116 ? -6.793 8.610 3.458 1.00 95.50 116 SER A N 1
ATOM 917 C CA . SER A 1 116 ? -7.039 7.981 4.758 1.00 95.50 116 SER A CA 1
ATOM 918 C C . SER A 1 116 ? -5.867 7.122 5.228 1.00 95.50 116 SER A C 1
ATOM 920 O O . SER A 1 116 ? -5.857 6.691 6.384 1.00 95.50 116 SER A O 1
ATOM 922 N N . LEU A 1 117 ? -4.874 6.865 4.367 1.00 94.25 117 LEU A N 1
ATOM 923 C CA . LEU A 1 117 ? -3.817 5.893 4.638 1.00 94.25 117 LEU A CA 1
ATOM 924 C C . LEU A 1 117 ? -2.950 6.297 5.838 1.00 94.25 117 LEU A C 1
ATOM 926 O O . LEU A 1 117 ? -2.714 5.469 6.713 1.00 94.25 117 LEU A O 1
ATOM 930 N N . GLU A 1 118 ? -2.539 7.565 5.938 1.00 91.81 118 GLU A N 1
ATOM 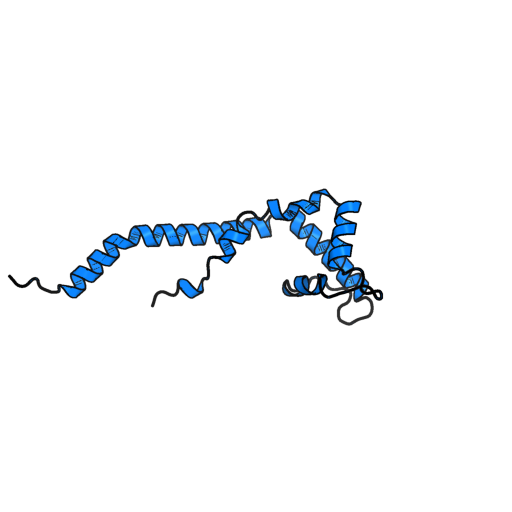931 C CA . GLU A 1 118 ? -1.725 8.052 7.066 1.00 91.81 118 GLU A CA 1
ATOM 932 C C . GLU A 1 118 ? -2.500 8.040 8.393 1.00 91.81 118 GLU A C 1
ATOM 934 O O . GLU A 1 118 ? -1.952 7.730 9.448 1.00 91.81 118 GLU A O 1
ATOM 939 N N . ALA A 1 119 ? -3.796 8.356 8.366 1.00 91.00 119 ALA A N 1
ATOM 940 C CA . ALA A 1 119 ? -4.628 8.252 9.559 1.00 91.00 119 ALA A CA 1
ATOM 941 C C . ALA A 1 119 ? -4.783 6.787 9.995 1.00 91.00 119 ALA A C 1
ATOM 943 O O . ALA A 1 119 ? -4.736 6.496 11.189 1.00 91.00 119 ALA A O 1
ATOM 944 N N . ALA A 1 120 ? -4.925 5.866 9.036 1.00 93.38 120 ALA A N 1
ATOM 945 C CA . ALA A 1 120 ? -5.073 4.442 9.299 1.00 93.38 120 ALA A CA 1
ATOM 946 C C . ALA A 1 120 ? -3.834 3.818 9.967 1.00 93.38 120 ALA A C 1
ATOM 948 O O . ALA A 1 120 ? -4.000 2.954 10.826 1.00 93.38 120 ALA A O 1
ATOM 949 N N . THR A 1 121 ? -2.612 4.274 9.652 1.00 90.56 121 THR A N 1
ATOM 950 C CA . THR A 1 121 ? -1.376 3.722 10.255 1.00 90.56 121 THR A CA 1
ATOM 951 C C . THR A 1 121 ? -1.269 3.957 11.762 1.00 90.56 121 THR A C 1
ATOM 953 O O . THR A 1 121 ? -0.574 3.216 12.454 1.00 90.56 121 THR A O 1
ATOM 956 N N . LYS A 1 122 ? -1.976 4.966 12.287 1.00 87.56 122 LYS A N 1
ATOM 957 C CA . LYS A 1 122 ? -1.986 5.320 13.716 1.00 87.56 122 LYS A CA 1
ATOM 958 C C . LYS A 1 122 ? -2.836 4.354 14.546 1.00 87.56 122 LYS A C 1
ATOM 960 O O . LYS A 1 122 ? -2.738 4.353 15.771 1.00 87.56 122 LYS A O 1
ATOM 965 N N . TYR A 1 123 ? -3.656 3.524 13.901 1.00 83.56 123 TYR A N 1
ATOM 966 C CA . TYR A 1 123 ? -4.497 2.543 14.570 1.00 83.56 123 TYR A CA 1
ATOM 967 C C . TYR A 1 123 ? -3.850 1.160 14.517 1.00 83.56 123 TYR A C 1
ATOM 969 O O . TYR A 1 123 ? -3.767 0.537 13.463 1.00 83.56 123 TYR A O 1
ATOM 977 N N . SER A 1 124 ? -3.428 0.650 15.675 1.00 65.50 124 SER A N 1
ATOM 978 C CA . SER A 1 124 ? -3.037 -0.752 15.808 1.00 65.50 124 SER A CA 1
ATOM 979 C C . SER A 1 124 ? -4.202 -1.584 16.339 1.00 65.50 124 SER A C 1
ATOM 981 O O . SER A 1 124 ? -4.853 -1.223 17.319 1.00 65.50 124 SER A O 1
ATOM 983 N N . PHE A 1 125 ? -4.446 -2.754 15.750 1.00 61.12 125 PHE A N 1
ATOM 984 C CA . PHE A 1 125 ? -5.401 -3.716 16.312 1.00 61.12 125 PHE A CA 1
ATOM 985 C C . PHE A 1 125 ? -4.920 -4.297 17.655 1.00 61.12 125 PHE A C 1
ATOM 987 O O . PHE A 1 125 ? -5.734 -4.777 18.441 1.00 61.12 125 PHE A O 1
ATOM 994 N N . SER A 1 126 ? -3.617 -4.225 17.963 1.00 56.34 126 SER A N 1
ATOM 995 C CA . SER A 1 126 ? -3.069 -4.740 19.226 1.00 56.34 126 SER A CA 1
ATOM 996 C C . SER A 1 126 ? -3.410 -3.884 20.449 1.00 56.34 126 SER A C 1
ATOM 998 O O . SER A 1 126 ? -3.489 -4.434 21.543 1.00 56.34 126 SER A O 1
ATOM 1000 N N . SER A 1 127 ? -3.685 -2.586 20.284 1.00 51.59 127 SER A N 1
ATOM 1001 C CA . SER A 1 127 ? -4.123 -1.709 21.382 1.00 51.59 127 SER A CA 1
ATOM 1002 C C . SER A 1 127 ? -5.606 -1.868 21.741 1.00 51.59 127 SER A C 1
ATOM 1004 O O . SER A 1 127 ? -6.059 -1.289 22.721 1.00 51.59 127 SER A O 1
ATOM 1006 N N . HIS A 1 128 ? -6.352 -2.672 20.978 1.00 51.81 128 HIS A N 1
ATOM 1007 C CA . HIS A 1 128 ? -7.786 -2.907 21.163 1.00 51.81 128 HIS A CA 1
ATOM 1008 C C . HIS A 1 128 ? -8.102 -4.313 21.697 1.00 51.81 128 HIS A C 1
ATOM 1010 O O . HIS A 1 128 ? -9.261 -4.730 21.690 1.00 51.81 128 HIS A O 1
ATOM 1016 N N . LYS A 1 129 ? -7.092 -5.065 22.164 1.00 42.62 129 LYS A N 1
ATOM 1017 C CA . LYS A 1 129 ? -7.333 -6.298 22.922 1.00 42.62 129 LYS A CA 1
ATOM 1018 C C . LYS A 1 129 ? -7.947 -5.923 24.269 1.00 42.62 129 LYS A C 1
ATOM 1020 O O . LYS A 1 129 ? -7.254 -5.464 25.170 1.00 42.62 129 LYS A O 1
ATOM 1025 N N . VAL A 1 130 ? -9.260 -6.094 24.363 1.00 45.69 130 VAL A N 1
ATOM 1026 C CA . VAL A 1 130 ? -10.003 -6.035 25.619 1.00 45.69 130 VAL A CA 1
ATOM 1027 C C . VAL A 1 130 ? -9.530 -7.221 26.465 1.00 45.69 130 VAL A C 1
ATOM 1029 O O . VAL A 1 130 ? -9.781 -8.366 26.091 1.00 45.69 130 VAL A O 1
ATOM 1032 N N . ASN A 1 131 ? -8.780 -6.940 27.533 1.00 35.41 131 ASN A N 1
ATOM 1033 C CA . ASN A 1 131 ? -8.573 -7.882 28.636 1.00 35.41 131 ASN A CA 1
ATOM 1034 C C . ASN A 1 131 ? -9.815 -7.895 29.527 1.00 35.41 131 ASN A C 1
ATOM 1036 O O . ASN A 1 131 ? -10.355 -6.791 29.775 1.00 35.41 131 ASN A O 1
#

Secondary structure (DSSP, 8-state):
-PPTTHHHHHHHHHHHHHHHHHHHHHHHHHHHHHHHHHHHHH-HHHHHHHHHHHHHHHHHTTTSTTTT-S---GGGGGHHHH-B-TTSS-BHHHHHHHHHHHH-GGGTTGGGG-TTHHHHHT--GGGG---

Radius of gyration: 24.25 Å; chains: 1; bounding box: 53×30×76 Å

pLDDT: mean 92.03, std 11.27, range [35.41, 98.38]

InterPro domains:
  IPR015425 Formin, FH2 domain [PF02181] (1-126)
  IPR015425 Formin, FH2 domain [PS51444] (1-131)
  IPR042201 Formin, FH2 domain superfamily [G3DSA:1.20.58.2220] (1-130)
  IPR051144 Formin homology domain-containing protein [PTHR45733] (1-127)

Organism: Arachis duranensis (NCBI:txid130453)

Sequence (131 aa):
MKVPRVESKLRVFSFKIQFMSQVIEFKKSLKAVNSACEEVRKSVKLKEIMKKILFLGNTLNQGTARGSAIGFKLDSLLKLTDTRASNNKMSLMHYLCKVLTDRSPGLLDFYLDLVSLEAATKYSFSSHKVN

Foldseek 3Di:
DDDPPVVVVVVVVVCVVCVVVVVVVVVVLVVLQVLQVVLCVPQPLNVVLQVVVLVVQQVVQPPHPSHPDPHDDPVCVVCQQVAADPVRPDGNVNVSVVCCVVPPVVSVCSCVSRVSVVVNVVDDPVVVPDD